Protein AF-A0A229S7N4-F1 (afdb_monomer_lite)

Sequence (99 aa):
MRVWGGGKNGRALEADLLSKAMSVGWTPAATDGSYPEPADVRFLIERALALGWDPGALGGTFRLTEEYGVELPGFLLTDRVRDPSARDPSAWVIQANDR

Foldseek 3Di:
DDWPLPDQQWAIEDFAKFFLDPDPDDDGRDPDVDDDDPVRVVLSVVLLVVVPHDGRHHDYYDYDACVSVDDDLGIHTHPCVPPVPGDDCSVVSVVSVVD

Radius of gyration: 14.16 Å; chains: 1; bounding box: 34×22×36 Å

Structure (mmCIF, N/CA/C/O backbone):
data_AF-A0A229S7N4-F1
#
_entry.id   AF-A0A229S7N4-F1
#
loop_
_atom_site.group_PDB
_atom_site.id
_atom_site.type_symbol
_atom_site.label_atom_id
_atom_site.label_alt_id
_atom_site.label_comp_id
_atom_site.label_asym_id
_atom_site.label_entity_id
_atom_site.label_seq_id
_atom_site.pdbx_PDB_ins_code
_atom_site.Cartn_x
_atom_site.Cartn_y
_atom_site.Cartn_z
_atom_site.occupancy
_atom_site.B_iso_or_equiv
_atom_site.auth_seq_id
_atom_site.auth_comp_id
_atom_site.auth_asym_id
_atom_site.auth_atom_id
_atom_site.pdbx_PDB_model_num
ATOM 1 N N . MET A 1 1 ? 4.881 8.457 -3.084 1.00 64.12 1 MET A N 1
ATOM 2 C CA . MET A 1 1 ? 3.766 8.422 -2.120 1.00 64.12 1 MET A CA 1
ATOM 3 C C . MET A 1 1 ? 2.409 8.183 -2.768 1.00 64.12 1 MET A C 1
ATOM 5 O O . MET A 1 1 ? 1.981 8.962 -3.618 1.00 64.12 1 MET A O 1
ATOM 9 N N . ARG A 1 2 ? 1.726 7.108 -2.368 1.00 71.56 2 ARG A N 1
ATOM 10 C CA . ARG A 1 2 ? 0.318 6.808 -2.676 1.00 71.56 2 ARG A CA 1
ATOM 11 C C . ARG A 1 2 ? -0.431 6.571 -1.365 1.00 71.56 2 ARG A C 1
ATOM 13 O O . ARG A 1 2 ? 0.125 5.967 -0.453 1.00 71.56 2 ARG A O 1
ATOM 20 N N . VAL A 1 3 ? -1.668 7.061 -1.275 1.00 72.00 3 VAL A N 1
ATOM 21 C CA . VAL A 1 3 ? -2.496 6.970 -0.063 1.00 72.00 3 VAL A CA 1
ATOM 22 C C . VAL A 1 3 ? -3.892 6.453 -0.418 1.00 72.00 3 VAL A C 1
ATOM 24 O O . VAL A 1 3 ? -4.536 6.998 -1.314 1.00 72.00 3 VAL A O 1
ATOM 27 N N . TRP A 1 4 ? -4.374 5.433 0.295 1.00 79.19 4 TRP A N 1
ATOM 28 C CA . TRP A 1 4 ? -5.711 4.842 0.146 1.00 79.19 4 TRP A CA 1
ATOM 29 C C . TRP A 1 4 ? -6.492 4.886 1.462 1.00 79.19 4 TRP A C 1
ATOM 31 O O . TRP A 1 4 ? -5.908 4.886 2.537 1.00 79.19 4 TRP A O 1
ATOM 41 N N . GLY A 1 5 ? -7.827 4.925 1.399 1.00 69.75 5 GLY A N 1
ATOM 42 C CA . GLY A 1 5 ? -8.677 4.833 2.599 1.00 69.75 5 GLY A CA 1
ATOM 43 C C . GLY A 1 5 ? -8.670 6.062 3.525 1.00 69.75 5 GLY A C 1
ATOM 44 O O . GLY A 1 5 ? -9.171 5.981 4.641 1.00 69.75 5 GLY A O 1
ATOM 45 N N . GLY A 1 6 ? -8.134 7.206 3.081 1.00 62.47 6 GLY A N 1
ATOM 46 C CA . GLY A 1 6 ? -8.027 8.449 3.860 1.00 62.47 6 GLY A CA 1
ATOM 47 C C . GLY A 1 6 ? -9.338 9.229 4.009 1.00 62.47 6 GLY A C 1
ATOM 48 O O . GLY A 1 6 ? -9.442 10.365 3.553 1.00 62.47 6 GLY A O 1
ATOM 49 N N . GLY A 1 7 ? -10.351 8.615 4.621 1.00 63.50 7 GLY A N 1
ATOM 50 C CA . GLY A 1 7 ? -11.593 9.279 5.022 1.00 63.50 7 GLY A CA 1
ATOM 51 C C . GLY A 1 7 ? -11.563 9.751 6.479 1.00 63.50 7 GLY A C 1
ATOM 52 O O . GLY A 1 7 ? -10.748 9.305 7.277 1.00 63.50 7 GLY A O 1
ATOM 53 N N . LYS A 1 8 ? -12.518 10.608 6.866 1.00 64.25 8 LYS A N 1
ATOM 54 C CA . LYS A 1 8 ? -12.657 11.147 8.240 1.00 64.25 8 LYS A CA 1
ATOM 55 C C . LYS A 1 8 ? -12.834 10.064 9.324 1.00 64.25 8 LYS A C 1
ATOM 57 O O . LYS A 1 8 ? -12.606 10.342 10.494 1.00 64.25 8 LYS A O 1
ATOM 62 N N . ASN A 1 9 ? -13.231 8.854 8.918 1.00 67.44 9 ASN A N 1
ATOM 63 C CA . ASN A 1 9 ? -13.540 7.719 9.788 1.00 67.44 9 ASN A CA 1
ATOM 64 C C . ASN A 1 9 ? -12.720 6.455 9.458 1.00 67.44 9 ASN A C 1
ATOM 66 O O . ASN A 1 9 ? -13.159 5.361 9.788 1.00 67.44 9 ASN A O 1
ATOM 70 N N . GLY A 1 10 ? -11.584 6.576 8.768 1.00 73.12 10 GLY A N 1
ATOM 71 C CA . GLY A 1 10 ? -10.773 5.416 8.391 1.00 73.12 10 GLY A CA 1
ATOM 72 C C . GLY A 1 10 ? -9.285 5.672 8.561 1.00 73.12 10 GLY A C 1
ATOM 73 O O . GLY A 1 10 ? -8.833 6.821 8.544 1.00 73.12 10 GLY A O 1
ATOM 74 N N . ARG A 1 11 ? -8.523 4.594 8.732 1.00 81.88 11 ARG A N 1
ATOM 75 C CA . ARG A 1 11 ? -7.065 4.649 8.815 1.00 81.88 11 ARG A CA 1
ATOM 76 C C . ARG A 1 11 ? -6.491 4.590 7.410 1.00 81.88 11 ARG A C 1
ATOM 78 O O . ARG A 1 11 ? -6.613 3.570 6.732 1.00 81.88 11 ARG A O 1
ATOM 85 N N . ALA A 1 12 ? -5.840 5.666 6.983 1.00 84.00 12 ALA A N 1
ATOM 86 C CA . ALA A 1 12 ? -5.259 5.740 5.649 1.00 84.00 12 ALA A CA 1
ATOM 87 C C . ALA A 1 12 ? -4.111 4.729 5.500 1.00 84.00 12 ALA A C 1
ATOM 89 O O . ALA A 1 12 ? -3.278 4.630 6.394 1.00 84.00 12 ALA A O 1
ATOM 90 N N . LEU A 1 13 ? -4.037 4.007 4.386 1.00 84.56 13 LEU A N 1
ATOM 91 C CA . LEU A 1 13 ? -2.868 3.222 3.999 1.00 84.56 13 LEU A CA 1
ATOM 92 C C . LEU A 1 13 ? -1.961 4.088 3.133 1.00 84.56 13 LEU A C 1
ATOM 94 O O . LEU A 1 13 ? -2.384 4.548 2.078 1.00 84.56 13 LEU A O 1
ATOM 98 N N . GLU A 1 14 ? -0.725 4.285 3.559 1.00 85.25 14 GLU A N 1
ATOM 99 C CA . GLU A 1 14 ? 0.304 5.030 2.841 1.00 85.25 14 GLU A CA 1
ATOM 100 C C . GLU A 1 14 ? 1.404 4.070 2.397 1.00 85.25 14 GLU A C 1
ATOM 102 O O . GLU A 1 14 ? 1.918 3.293 3.200 1.00 85.25 14 GLU A O 1
ATOM 107 N N . ALA A 1 15 ? 1.740 4.121 1.112 1.00 83.19 15 ALA A N 1
ATOM 108 C CA . ALA A 1 15 ? 2.813 3.344 0.513 1.00 83.19 15 ALA A CA 1
ATOM 109 C C . ALA A 1 15 ? 3.621 4.242 -0.422 1.00 83.19 15 ALA A C 1
ATOM 111 O O . ALA A 1 15 ? 3.082 4.895 -1.326 1.00 83.19 15 ALA A O 1
ATOM 112 N N . ASP A 1 16 ? 4.930 4.266 -0.231 1.00 82.00 16 ASP A N 1
ATOM 113 C CA . ASP A 1 16 ? 5.831 4.964 -1.128 1.00 82.00 16 ASP A CA 1
ATOM 114 C C . ASP A 1 16 ? 6.326 4.002 -2.202 1.00 82.00 16 ASP A C 1
ATOM 116 O O . ASP A 1 16 ? 7.134 3.116 -1.961 1.00 82.00 16 ASP A O 1
ATOM 120 N N . LEU A 1 17 ? 5.769 4.154 -3.403 1.00 75.25 17 LEU A N 1
ATOM 121 C CA . LEU A 1 17 ? 6.118 3.348 -4.565 1.00 75.25 17 LEU A CA 1
ATOM 122 C C . LEU A 1 17 ? 7.124 4.086 -5.442 1.00 75.25 17 LEU A C 1
ATOM 124 O O . LEU A 1 17 ? 6.890 5.235 -5.830 1.00 75.25 17 LEU A O 1
ATOM 128 N N . LEU A 1 18 ? 8.193 3.384 -5.793 1.00 75.00 18 LEU A N 1
ATOM 129 C CA . LEU A 1 18 ? 9.179 3.756 -6.790 1.00 75.00 18 LEU A CA 1
ATOM 130 C C . LEU A 1 18 ? 8.969 2.914 -8.043 1.00 75.00 18 LEU A C 1
ATOM 132 O O . LEU A 1 18 ? 8.929 1.687 -7.967 1.00 75.00 18 LEU A O 1
ATOM 136 N N . SER A 1 19 ? 8.834 3.564 -9.196 1.00 71.31 19 SER A N 1
ATOM 137 C CA . SER A 1 19 ? 8.748 2.846 -10.467 1.00 71.31 19 SER A CA 1
ATOM 138 C C . SER A 1 19 ? 10.074 2.151 -10.768 1.00 71.31 19 SER A C 1
ATOM 140 O O . SER A 1 19 ? 11.139 2.757 -10.636 1.00 71.31 19 SER A O 1
ATOM 142 N N . LYS A 1 20 ? 10.005 0.887 -11.194 1.00 70.62 20 LYS A N 1
ATOM 143 C CA . LYS A 1 20 ? 11.165 0.164 -11.734 1.00 70.62 20 LYS A CA 1
ATOM 144 C C . LYS A 1 20 ? 11.430 0.501 -13.199 1.00 70.62 20 LYS A C 1
ATOM 146 O O . LYS A 1 20 ? 12.457 0.087 -13.729 1.00 70.62 20 LYS A O 1
ATOM 151 N N . ALA A 1 21 ? 10.521 1.224 -13.858 1.00 61.16 21 ALA A N 1
ATOM 152 C CA . ALA A 1 21 ? 10.699 1.614 -15.246 1.00 61.16 21 ALA A CA 1
ATOM 153 C C . ALA A 1 21 ? 11.955 2.486 -15.378 1.00 61.16 21 ALA A C 1
ATOM 155 O O . ALA A 1 21 ? 12.016 3.606 -14.867 1.00 61.16 21 ALA A O 1
ATOM 156 N N . MET A 1 22 ? 12.967 1.975 -16.078 1.00 55.16 22 MET A N 1
ATOM 157 C CA . MET A 1 22 ? 14.046 2.815 -16.574 1.00 55.16 22 MET A CA 1
ATOM 158 C C . MET A 1 22 ? 13.483 3.622 -17.736 1.00 55.16 22 MET A C 1
ATOM 160 O O . MET A 1 22 ? 13.319 3.100 -18.839 1.00 55.16 22 MET A O 1
ATOM 164 N N . SER A 1 23 ? 13.144 4.888 -17.484 1.00 47.22 23 SER A N 1
ATOM 165 C CA . SER A 1 23 ? 12.794 5.792 -18.574 1.00 47.22 23 SER A CA 1
ATOM 166 C C . SER A 1 23 ? 13.972 5.821 -19.550 1.00 47.22 23 SER A C 1
ATOM 168 O O . SER A 1 23 ? 15.134 5.887 -19.137 1.00 47.22 23 SER A O 1
ATOM 170 N N . VAL A 1 24 ? 13.672 5.677 -20.839 1.00 44.91 24 VAL A N 1
ATOM 171 C CA . VAL A 1 24 ? 14.642 5.634 -21.938 1.00 44.91 24 VAL A CA 1
ATOM 172 C C . VAL A 1 24 ? 15.474 6.918 -21.956 1.00 44.91 24 VAL A C 1
ATOM 174 O O . VAL A 1 24 ? 15.132 7.901 -22.603 1.00 44.91 24 VAL A O 1
ATOM 177 N N . GLY A 1 25 ? 16.576 6.908 -21.211 1.00 46.06 25 GLY A N 1
ATOM 178 C CA . GLY A 1 25 ? 17.507 8.020 -21.121 1.00 46.06 25 GLY A CA 1
ATOM 179 C C . GLY A 1 25 ? 17.944 8.344 -19.691 1.00 46.06 25 GLY A C 1
ATOM 180 O O . GLY A 1 25 ? 17.387 9.218 -19.041 1.00 46.06 25 GLY A O 1
ATOM 181 N N . TRP A 1 26 ? 19.027 7.695 -19.264 1.00 45.03 26 TRP A N 1
ATOM 182 C CA . TRP A 1 26 ? 20.052 8.229 -18.352 1.00 45.03 26 TRP A CA 1
ATOM 183 C C . TRP A 1 26 ? 19.750 8.457 -16.862 1.00 45.03 26 TRP A C 1
ATOM 185 O O . TRP A 1 26 ? 20.701 8.769 -16.145 1.00 45.03 26 TRP A O 1
ATOM 195 N N . THR A 1 27 ? 18.542 8.210 -16.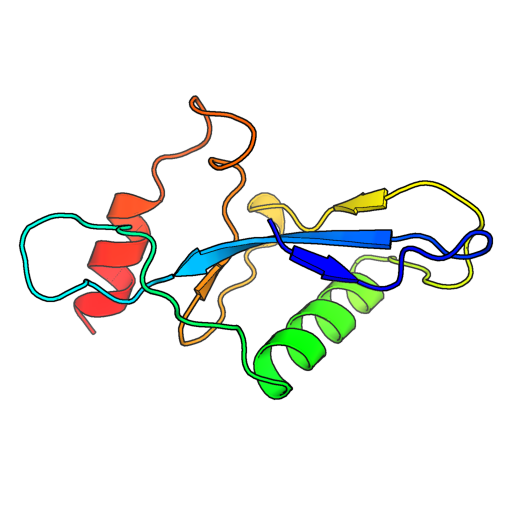343 1.00 46.66 27 THR A N 1
ATOM 196 C CA . THR A 1 27 ? 18.316 8.306 -14.884 1.00 46.66 27 THR A CA 1
ATOM 197 C C . THR A 1 27 ? 17.581 7.080 -14.329 1.00 46.66 27 THR A C 1
ATOM 199 O O . THR A 1 27 ? 16.383 6.930 -14.587 1.00 46.66 27 THR A O 1
ATOM 202 N N . PRO A 1 28 ? 18.242 6.200 -13.545 1.00 46.69 28 PRO A N 1
ATOM 203 C CA . PRO A 1 28 ? 17.517 5.220 -12.742 1.00 46.69 28 PRO A CA 1
ATOM 204 C C . PRO A 1 28 ? 16.573 5.982 -11.802 1.00 46.69 28 PRO A C 1
ATOM 206 O O . PRO A 1 28 ? 16.962 7.012 -11.254 1.00 46.69 28 PRO A O 1
ATOM 209 N N . ALA A 1 29 ? 15.333 5.508 -11.643 1.00 49.50 29 ALA A N 1
ATOM 210 C CA . ALA A 1 29 ? 14.313 6.149 -10.804 1.00 49.50 29 ALA A CA 1
ATOM 211 C C . ALA A 1 29 ? 13.790 7.525 -11.287 1.00 49.50 29 ALA A C 1
ATOM 213 O O . ALA A 1 29 ? 13.300 8.317 -10.479 1.00 49.50 29 ALA A O 1
ATOM 214 N N . ALA A 1 30 ? 13.833 7.823 -12.593 1.00 47.25 30 ALA A N 1
ATOM 215 C CA . ALA A 1 30 ? 13.037 8.930 -13.129 1.00 47.25 30 ALA A CA 1
ATOM 216 C C . ALA A 1 30 ? 11.543 8.683 -12.848 1.00 47.25 30 ALA A C 1
ATOM 218 O O . ALA A 1 30 ? 11.078 7.549 -12.971 1.00 47.25 30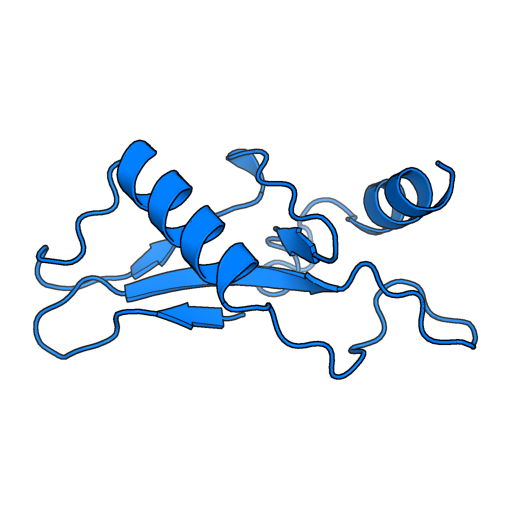 ALA A O 1
ATOM 219 N N . THR A 1 31 ? 10.797 9.730 -12.472 1.00 49.12 31 THR A N 1
ATOM 220 C CA . THR A 1 31 ? 9.338 9.704 -12.271 1.00 49.12 31 THR A CA 1
ATOM 221 C C . THR A 1 31 ? 8.638 9.437 -13.601 1.00 49.12 31 THR A C 1
ATOM 223 O O . THR A 1 31 ? 8.065 10.328 -14.222 1.00 49.12 31 THR A O 1
ATOM 226 N N . ASP A 1 32 ? 8.732 8.208 -14.082 1.00 55.56 32 ASP A N 1
ATOM 227 C CA . ASP A 1 32 ? 7.960 7.733 -15.205 1.00 55.56 32 ASP A CA 1
ATOM 228 C C . ASP A 1 32 ? 6.499 7.757 -14.750 1.00 55.56 32 ASP A C 1
ATOM 230 O O . ASP A 1 32 ? 6.191 7.287 -13.651 1.00 55.56 32 ASP A O 1
ATOM 234 N N . GLY A 1 33 ? 5.602 8.367 -15.527 1.00 54.03 33 GLY A N 1
ATOM 235 C CA . GLY A 1 33 ? 4.183 8.566 -15.193 1.00 54.03 33 GLY A CA 1
ATOM 236 C C . GLY A 1 33 ? 3.372 7.271 -15.044 1.00 54.03 33 GLY A C 1
ATOM 237 O O . GLY A 1 33 ? 2.161 7.286 -15.222 1.00 54.03 33 GLY A O 1
ATOM 238 N N . SER A 1 34 ? 4.037 6.160 -14.749 1.00 64.81 34 SER A N 1
ATOM 239 C CA . SER A 1 34 ? 3.516 4.851 -14.416 1.00 64.81 34 SER A CA 1
ATOM 240 C C . SER A 1 34 ? 2.678 4.911 -13.134 1.00 64.81 34 SER A C 1
ATOM 242 O O . SER A 1 34 ? 3.129 5.326 -12.059 1.00 64.81 34 SER A O 1
ATOM 244 N N . TYR A 1 35 ? 1.425 4.482 -13.251 1.00 65.94 35 TYR A N 1
ATOM 245 C CA . TYR A 1 35 ? 0.501 4.333 -12.132 1.00 65.94 35 TYR A CA 1
ATOM 246 C C . TYR A 1 35 ? 0.368 2.847 -11.786 1.00 65.94 35 TYR A C 1
ATOM 248 O O . TYR A 1 35 ? 0.375 2.027 -12.702 1.00 65.94 35 TYR A O 1
ATOM 256 N N . PRO A 1 36 ? 0.249 2.492 -10.492 1.00 72.62 36 PRO A N 1
ATOM 257 C CA . PRO A 1 36 ? -0.008 1.113 -10.100 1.00 72.62 36 PRO A CA 1
ATOM 258 C C . PRO A 1 36 ? -1.329 0.641 -10.703 1.00 72.62 36 PRO A C 1
ATOM 260 O O . PRO A 1 36 ? -2.328 1.371 -10.680 1.00 72.62 36 PRO A O 1
ATOM 263 N N . GLU A 1 37 ? -1.337 -0.579 -11.225 1.00 80.44 37 GLU A N 1
ATOM 264 C CA . GLU A 1 37 ? -2.553 -1.191 -11.737 1.00 80.44 37 GLU A CA 1
ATOM 265 C C . GLU A 1 37 ? -3.472 -1.600 -10.575 1.00 80.44 37 GLU A C 1
ATOM 267 O O . GLU A 1 37 ? -3.025 -1.759 -9.433 1.00 80.44 37 GLU A O 1
ATOM 272 N N . PRO A 1 38 ? -4.775 -1.827 -10.824 1.00 79.44 38 PRO A N 1
ATOM 273 C CA . PRO A 1 38 ? -5.688 -2.308 -9.788 1.00 79.44 38 PRO A CA 1
ATOM 274 C C . PRO A 1 38 ? -5.200 -3.582 -9.075 1.00 79.44 38 PRO A C 1
ATOM 276 O O . PRO A 1 38 ? -5.476 -3.763 -7.889 1.00 79.44 38 PRO A O 1
ATOM 279 N N . ALA A 1 39 ? -4.451 -4.445 -9.774 1.00 79.62 39 ALA A N 1
ATOM 280 C CA . ALA A 1 39 ? -3.834 -5.641 -9.203 1.00 79.62 39 ALA A CA 1
ATOM 281 C C . ALA A 1 39 ? -2.735 -5.307 -8.179 1.00 79.62 39 ALA A C 1
ATOM 283 O O . ALA A 1 39 ? -2.715 -5.897 -7.098 1.00 79.62 39 ALA A O 1
ATOM 284 N N . ASP A 1 40 ? -1.882 -4.321 -8.469 1.00 79.94 40 ASP A N 1
ATOM 285 C CA . ASP A 1 40 ? -0.840 -3.858 -7.547 1.00 79.94 40 ASP A CA 1
ATOM 286 C C . ASP A 1 40 ? -1.459 -3.242 -6.287 1.00 79.94 40 ASP A C 1
ATOM 288 O O . ASP A 1 40 ? -1.040 -3.527 -5.165 1.00 79.94 40 ASP A O 1
ATOM 292 N N . VAL A 1 41 ? -2.510 -2.432 -6.461 1.00 82.00 41 VAL A N 1
ATOM 293 C CA . VAL A 1 41 ? -3.246 -1.826 -5.341 1.00 82.00 41 VAL A CA 1
ATOM 294 C C . VAL A 1 41 ? -3.877 -2.907 -4.465 1.00 82.00 41 VAL A C 1
ATOM 296 O O . VAL A 1 41 ? -3.789 -2.836 -3.238 1.00 82.00 41 VAL A O 1
ATOM 299 N N . ARG A 1 42 ? -4.482 -3.932 -5.076 1.00 85.25 42 ARG A N 1
ATOM 300 C CA . ARG A 1 42 ? -5.054 -5.063 -4.341 1.00 85.25 42 ARG A CA 1
ATOM 301 C C . ARG A 1 42 ? -3.987 -5.806 -3.543 1.00 85.25 42 ARG A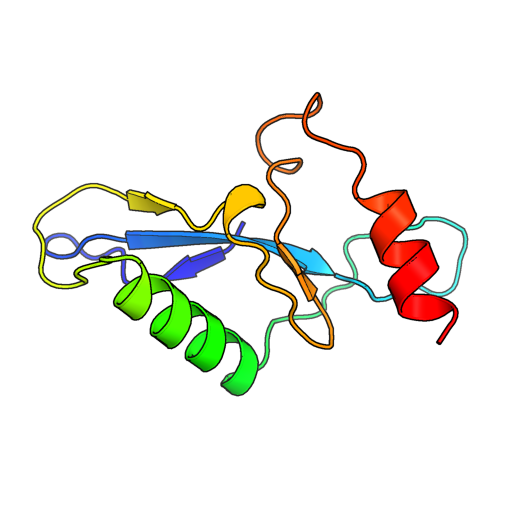 C 1
ATOM 303 O O . ARG A 1 42 ? -4.210 -6.075 -2.366 1.00 85.25 42 ARG A O 1
ATOM 310 N N . PHE A 1 43 ? -2.836 -6.082 -4.151 1.00 85.75 43 PHE A N 1
ATOM 311 C CA . PHE A 1 43 ? -1.729 -6.744 -3.470 1.00 85.75 43 PHE A CA 1
ATOM 312 C C . PHE A 1 43 ? -1.259 -5.936 -2.254 1.00 85.75 43 PHE A C 1
ATOM 314 O O . PHE A 1 43 ? -1.124 -6.485 -1.163 1.00 85.75 43 PHE A O 1
ATOM 321 N N . LEU A 1 44 ? -1.081 -4.619 -2.399 1.00 83.50 44 LEU A N 1
ATOM 322 C CA . LEU A 1 44 ? -0.690 -3.741 -1.289 1.00 83.50 44 LEU A CA 1
ATOM 323 C C . LEU A 1 44 ? -1.717 -3.743 -0.153 1.00 83.50 44 LEU A C 1
ATOM 325 O O . LEU A 1 44 ? -1.331 -3.790 1.013 1.00 83.50 44 LEU A O 1
ATOM 329 N N . ILE A 1 45 ? -3.011 -3.740 -0.482 1.00 85.06 45 ILE A N 1
ATOM 330 C CA . ILE A 1 45 ? -4.099 -3.840 0.497 1.00 85.06 45 ILE A CA 1
ATOM 331 C C . ILE A 1 45 ? -4.054 -5.186 1.228 1.00 85.06 45 ILE A C 1
ATOM 333 O O . ILE A 1 45 ? -4.106 -5.208 2.453 1.00 85.06 45 ILE A O 1
ATOM 337 N N . GLU A 1 46 ? -3.917 -6.301 0.510 1.00 88.38 46 GLU A N 1
ATOM 338 C CA . GLU A 1 46 ? -3.850 -7.645 1.103 1.00 88.38 46 GLU A CA 1
ATOM 339 C C . GLU A 1 46 ? -2.629 -7.793 2.023 1.00 88.38 46 GLU A C 1
ATOM 341 O O . GLU A 1 46 ? -2.741 -8.325 3.130 1.00 88.38 46 GLU A O 1
ATOM 346 N N . ARG A 1 47 ? -1.474 -7.253 1.618 1.00 84.88 47 ARG A N 1
ATOM 347 C CA . ARG A 1 47 ? -0.268 -7.215 2.456 1.00 84.88 47 ARG A CA 1
ATOM 348 C C . ARG A 1 47 ? -0.452 -6.333 3.682 1.00 84.88 47 ARG A C 1
ATOM 350 O O . ARG A 1 47 ? -0.106 -6.762 4.776 1.00 84.88 47 ARG A O 1
ATOM 357 N N . ALA A 1 48 ? -1.014 -5.138 3.527 1.00 84.88 48 ALA A N 1
ATOM 358 C CA . ALA A 1 48 ? -1.282 -4.245 4.647 1.00 84.88 48 ALA A CA 1
ATOM 359 C C . ALA A 1 48 ? -2.238 -4.892 5.662 1.00 84.88 48 ALA A C 1
ATOM 361 O O . ALA A 1 48 ? -1.955 -4.875 6.858 1.00 84.88 48 ALA A O 1
ATOM 362 N N . LEU A 1 49 ? -3.319 -5.525 5.194 1.00 87.00 49 LEU A N 1
ATOM 363 C CA . LEU A 1 49 ? -4.255 -6.274 6.039 1.00 87.00 49 LEU A CA 1
ATOM 364 C C . LEU A 1 49 ? -3.541 -7.398 6.808 1.00 87.00 49 LEU A C 1
ATOM 366 O O . LEU A 1 49 ? -3.726 -7.527 8.016 1.00 87.00 49 LEU A O 1
ATOM 370 N N . ALA A 1 50 ? -2.674 -8.170 6.144 1.00 86.75 50 ALA A N 1
ATOM 371 C CA . ALA A 1 50 ? -1.884 -9.225 6.789 1.00 86.75 50 ALA A CA 1
ATOM 372 C C . ALA A 1 50 ? -0.906 -8.691 7.855 1.00 86.75 50 ALA A C 1
ATOM 374 O O . ALA A 1 50 ? -0.569 -9.405 8.797 1.00 86.75 50 ALA A O 1
ATOM 375 N N . LEU A 1 51 ? -0.473 -7.437 7.724 1.00 86.12 51 LEU A N 1
ATOM 376 C CA . LEU A 1 51 ? 0.405 -6.742 8.670 1.00 86.12 51 LEU A CA 1
ATOM 377 C C . LEU A 1 51 ? -0.364 -6.013 9.786 1.00 86.12 51 LEU A C 1
ATOM 379 O O . LEU A 1 51 ? 0.240 -5.315 10.600 1.00 86.12 51 LEU A O 1
ATOM 383 N N . GLY A 1 52 ? -1.690 -6.171 9.846 1.00 86.69 52 GLY A N 1
ATOM 384 C CA . GLY A 1 52 ? -2.529 -5.577 10.887 1.00 86.69 52 GLY A CA 1
ATOM 385 C C . GLY A 1 52 ? -3.014 -4.164 10.571 1.00 86.69 52 GLY A C 1
ATOM 386 O O . GLY A 1 52 ? -3.435 -3.441 11.479 1.00 86.69 52 GLY A O 1
ATOM 387 N N . TRP A 1 53 ? -2.974 -3.743 9.304 1.00 86.44 53 TRP A N 1
ATOM 388 C CA . TRP A 1 53 ? -3.747 -2.580 8.891 1.00 86.44 53 TRP A CA 1
ATOM 389 C C . TRP A 1 53 ? -5.233 -2.883 9.054 1.00 86.44 53 TRP A C 1
ATOM 391 O O . TRP A 1 53 ? -5.755 -3.814 8.449 1.00 86.44 53 TRP A O 1
ATOM 401 N N . ASP A 1 54 ? -5.912 -2.064 9.848 1.00 84.88 54 ASP A N 1
ATOM 402 C CA . ASP A 1 54 ? -7.362 -2.079 9.957 1.00 84.88 54 ASP A CA 1
ATOM 403 C C . ASP A 1 54 ? -7.918 -0.801 9.304 1.00 84.88 54 ASP A C 1
ATOM 405 O O . ASP A 1 54 ? -7.625 0.298 9.787 1.00 84.88 54 ASP A O 1
ATOM 409 N N . PRO A 1 55 ? -8.679 -0.906 8.198 1.00 80.62 55 PRO A N 1
ATOM 410 C CA . PRO A 1 55 ? -9.222 0.256 7.498 1.00 80.62 55 PRO A CA 1
ATOM 411 C C . PRO A 1 55 ? -10.362 0.945 8.266 1.00 80.62 55 PRO A C 1
ATOM 413 O O . PRO A 1 55 ? -10.640 2.117 8.007 1.00 80.62 55 PRO A O 1
ATOM 416 N N . GLY A 1 56 ? -11.024 0.237 9.189 1.00 80.44 56 GLY A N 1
ATOM 417 C CA . GLY A 1 56 ? -12.099 0.757 10.037 1.00 80.44 56 GLY A CA 1
ATOM 418 C C . GLY A 1 56 ? -11.601 1.444 11.311 1.00 80.44 56 GLY A C 1
ATOM 419 O O . GLY A 1 56 ? -12.373 2.139 11.974 1.00 80.44 56 GLY A O 1
ATOM 420 N N . ALA A 1 57 ? -10.322 1.285 11.652 1.00 80.94 57 ALA A N 1
ATOM 421 C CA . ALA A 1 57 ? -9.702 1.950 12.779 1.00 80.94 57 ALA A CA 1
ATOM 422 C C . ALA A 1 57 ? -9.772 3.465 12.577 1.00 80.94 57 ALA A C 1
ATOM 424 O O . ALA A 1 57 ? -9.412 4.008 11.531 1.00 80.94 57 ALA A O 1
ATOM 425 N N . LEU A 1 58 ? -10.257 4.160 13.602 1.00 78.12 58 LEU A N 1
ATOM 426 C CA . LEU A 1 58 ? -10.424 5.600 13.543 1.00 78.12 58 LEU A CA 1
ATOM 427 C C . LEU A 1 58 ? -9.075 6.296 13.703 1.00 78.12 58 LEU A C 1
ATOM 429 O O . LEU A 1 58 ? -8.451 6.248 14.762 1.00 78.12 58 LEU A O 1
ATOM 433 N N . GLY A 1 59 ? -8.692 7.018 12.655 1.00 71.19 59 GLY A N 1
ATOM 434 C CA . GLY A 1 59 ? -7.580 7.951 12.681 1.00 71.19 59 GLY A CA 1
ATOM 435 C C . GLY A 1 59 ? -6.213 7.328 12.407 1.00 71.19 59 GLY A C 1
ATOM 436 O O . GLY A 1 59 ? -5.945 6.146 12.619 1.00 71.19 59 GLY A O 1
ATOM 437 N N . GLY A 1 60 ? -5.323 8.196 11.934 1.00 79.31 60 GLY A N 1
ATOM 438 C CA . GLY A 1 60 ? -3.937 7.871 11.643 1.00 79.31 60 GLY A CA 1
ATOM 439 C C . GLY A 1 60 ? -3.714 7.273 10.258 1.00 79.31 60 GLY A C 1
ATOM 440 O O . GLY A 1 60 ? -4.632 7.027 9.474 1.00 79.31 60 GLY A O 1
ATOM 441 N N . THR A 1 61 ? -2.439 7.034 9.988 1.00 82.38 61 THR A N 1
ATOM 442 C CA . THR A 1 61 ? -1.961 6.442 8.745 1.00 82.38 61 THR A CA 1
ATOM 443 C C . THR A 1 61 ? -1.229 5.153 9.092 1.00 82.38 61 THR A C 1
ATOM 445 O O . THR A 1 61 ? -0.366 5.135 9.973 1.00 82.38 61 THR A O 1
ATOM 448 N N . PHE A 1 62 ? -1.608 4.051 8.461 1.00 83.75 62 PHE A N 1
ATOM 449 C CA . PHE A 1 62 ? -0.821 2.831 8.420 1.00 83.75 62 PHE A CA 1
ATOM 450 C C . PHE A 1 62 ? 0.167 2.941 7.269 1.00 83.75 62 PHE A C 1
ATOM 452 O O . PHE A 1 62 ? -0.226 3.228 6.141 1.00 83.75 62 PHE A O 1
ATOM 459 N N . ARG A 1 63 ? 1.448 2.747 7.564 1.00 83.88 63 ARG A N 1
ATOM 460 C CA . ARG A 1 63 ? 2.516 2.898 6.583 1.00 83.88 63 ARG A CA 1
ATOM 461 C C . ARG A 1 63 ? 3.039 1.540 6.187 1.00 83.88 63 ARG A C 1
ATOM 463 O O . ARG A 1 63 ? 3.403 0.744 7.048 1.00 83.88 63 ARG A O 1
ATOM 470 N N . LEU A 1 64 ? 3.082 1.317 4.886 1.00 82.94 64 LEU A N 1
ATOM 471 C CA . LEU A 1 64 ? 3.817 0.222 4.295 1.00 82.94 64 LEU A CA 1
ATOM 472 C C . LEU A 1 64 ? 5.217 0.752 3.962 1.00 82.94 64 LEU A C 1
ATOM 474 O O . LEU A 1 64 ? 5.373 1.548 3.037 1.00 82.94 64 LEU A O 1
ATOM 478 N N . THR A 1 65 ? 6.205 0.327 4.741 1.00 79.56 65 THR A N 1
ATOM 479 C CA . THR A 1 65 ? 7.628 0.685 4.632 1.00 79.56 65 THR A CA 1
ATOM 480 C C . THR A 1 65 ? 8.449 -0.459 4.026 1.00 79.56 65 THR A C 1
ATOM 482 O O . THR A 1 65 ? 8.006 -1.612 3.976 1.00 79.56 65 THR A O 1
ATOM 485 N N . GLU A 1 66 ? 9.662 -0.152 3.566 1.00 74.56 66 GLU A N 1
ATOM 486 C CA . GLU A 1 66 ? 10.613 -1.085 2.932 1.00 74.56 66 GLU A CA 1
ATOM 487 C C . GLU A 1 66 ? 10.869 -2.358 3.752 1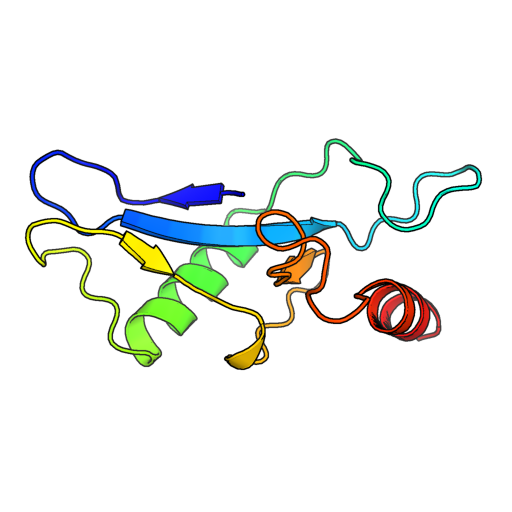.00 74.56 66 GLU A C 1
ATOM 489 O O . GLU A 1 66 ? 11.127 -3.424 3.191 1.00 74.56 66 GLU A O 1
ATOM 494 N N . GLU A 1 67 ? 10.775 -2.265 5.082 1.00 72.44 67 GLU A N 1
ATOM 495 C CA . GLU A 1 67 ? 11.028 -3.364 6.022 1.00 72.44 67 GLU A CA 1
ATOM 496 C C . GLU A 1 67 ? 10.115 -4.580 5.800 1.00 72.44 67 GLU A C 1
ATOM 498 O O . GLU A 1 67 ? 10.486 -5.707 6.129 1.00 72.44 67 GLU A O 1
ATOM 503 N N . TYR A 1 68 ? 8.942 -4.371 5.196 1.00 73.69 68 TYR A N 1
ATOM 504 C CA . TYR A 1 68 ? 7.975 -5.433 4.928 1.00 73.69 68 TYR A CA 1
ATOM 505 C C . TYR A 1 68 ? 8.277 -6.242 3.658 1.00 73.69 68 TYR A C 1
ATOM 507 O O . TYR A 1 68 ? 7.551 -7.200 3.370 1.00 73.69 68 TYR A O 1
ATOM 515 N N . GLY A 1 69 ? 9.324 -5.878 2.902 1.00 67.50 69 GLY A N 1
ATOM 516 C CA . GLY A 1 69 ? 9.823 -6.650 1.759 1.00 67.50 69 GLY A CA 1
ATOM 517 C C . GLY A 1 69 ? 8.795 -6.835 0.641 1.00 67.50 69 GLY A C 1
ATOM 518 O O . GLY A 1 69 ? 8.722 -7.897 0.026 1.00 67.50 69 GLY A O 1
ATOM 519 N N . VAL A 1 70 ? 7.937 -5.838 0.423 1.00 72.81 70 VAL A N 1
ATOM 520 C CA . VAL A 1 70 ? 6.890 -5.898 -0.600 1.00 72.81 70 VAL A CA 1
ATOM 521 C C . VAL A 1 70 ? 7.479 -5.527 -1.959 1.00 72.81 70 VAL A C 1
ATOM 523 O O . VAL A 1 70 ? 7.775 -4.365 -2.229 1.00 72.81 70 VAL A O 1
ATOM 526 N N . GLU A 1 71 ? 7.606 -6.528 -2.827 1.00 68.50 71 GLU A N 1
ATOM 527 C CA . GLU A 1 71 ? 7.982 -6.353 -4.228 1.00 68.50 71 GLU A CA 1
ATOM 528 C C . GLU A 1 71 ? 6.750 -6.476 -5.129 1.00 68.50 71 GLU A C 1
ATOM 530 O O . GLU A 1 71 ? 6.043 -7.484 -5.103 1.00 68.50 71 GLU A O 1
ATOM 535 N N . LEU A 1 72 ? 6.504 -5.455 -5.948 1.00 74.62 72 LEU A N 1
ATOM 536 C CA . LEU A 1 72 ? 5.520 -5.497 -7.031 1.00 74.62 72 LEU A CA 1
ATOM 537 C C . LEU A 1 72 ? 6.256 -5.714 -8.356 1.00 74.62 72 LEU A C 1
ATOM 539 O O . LEU A 1 72 ? 7.428 -5.358 -8.443 1.00 74.62 72 LEU A O 1
ATOM 543 N N . PRO A 1 73 ? 5.632 -6.250 -9.414 1.00 70.44 73 PRO A N 1
ATOM 544 C CA . PRO A 1 73 ? 6.309 -6.473 -10.693 1.00 70.44 73 PRO A CA 1
ATOM 545 C C . PRO A 1 73 ? 6.929 -5.187 -11.267 1.00 70.44 73 PRO A C 1
ATOM 547 O O . PRO A 1 73 ? 8.122 -5.168 -11.569 1.00 70.44 73 PRO A O 1
ATOM 550 N N . GLY A 1 74 ? 6.157 -4.094 -11.313 1.00 70.69 74 GLY A N 1
ATOM 551 C CA . GLY A 1 74 ? 6.581 -2.801 -11.873 1.00 70.69 74 GLY A CA 1
ATOM 552 C C . GLY A 1 74 ? 7.051 -1.756 -10.856 1.00 70.69 74 GLY A C 1
ATOM 553 O O . GLY A 1 74 ? 7.572 -0.714 -11.251 1.00 70.69 74 GLY A O 1
ATOM 554 N N . PHE A 1 75 ? 6.894 -2.015 -9.555 1.00 73.44 75 PHE A N 1
ATOM 555 C CA . PHE A 1 75 ? 7.175 -1.034 -8.503 1.00 73.44 75 PHE A CA 1
ATOM 556 C C . PHE A 1 75 ? 7.961 -1.646 -7.340 1.00 73.44 75 PHE A C 1
ATOM 558 O O . PHE A 1 75 ? 7.804 -2.818 -7.001 1.00 73.44 75 PHE A O 1
ATOM 565 N N . LEU A 1 76 ? 8.812 -0.843 -6.717 1.00 76.38 76 LEU A N 1
ATOM 566 C CA . LEU A 1 76 ? 9.453 -1.151 -5.443 1.00 76.38 76 LEU A CA 1
ATOM 567 C C . LEU A 1 76 ? 8.861 -0.256 -4.366 1.00 76.38 76 LEU A C 1
ATOM 569 O O . LEU A 1 76 ? 8.599 0.920 -4.609 1.00 76.38 76 LEU A O 1
ATOM 573 N N . LEU A 1 77 ? 8.658 -0.804 -3.176 1.00 77.31 77 LEU A N 1
ATOM 574 C CA . LEU A 1 77 ? 8.363 0.012 -2.010 1.00 77.31 77 LEU A CA 1
ATOM 575 C C . LEU A 1 77 ? 9.661 0.712 -1.576 1.00 77.31 77 LEU A C 1
ATOM 577 O O . LEU A 1 77 ? 10.692 0.046 -1.493 1.00 77.31 77 LEU A O 1
ATOM 581 N N . THR A 1 78 ? 9.636 2.028 -1.347 1.00 72.44 78 THR A N 1
ATOM 582 C CA . THR A 1 78 ? 10.803 2.770 -0.856 1.00 72.44 78 THR A CA 1
ATOM 583 C C . THR A 1 78 ? 10.457 3.824 0.184 1.00 72.44 78 THR A C 1
ATOM 585 O O . THR A 1 78 ? 9.543 4.602 -0.019 1.00 72.44 78 THR A O 1
ATOM 588 N N . ASP A 1 79 ? 11.234 3.949 1.253 1.00 74.75 79 ASP A N 1
ATOM 589 C CA . ASP A 1 79 ? 11.091 5.021 2.244 1.00 74.75 79 ASP A CA 1
ATOM 590 C C . ASP A 1 79 ? 11.804 6.309 1.795 1.00 74.75 79 ASP A C 1
ATOM 592 O O . ASP A 1 79 ? 11.634 7.376 2.395 1.00 74.75 79 ASP A O 1
ATOM 596 N N . ARG A 1 80 ? 12.563 6.245 0.689 1.00 66.00 80 ARG A N 1
ATOM 597 C CA . ARG A 1 80 ? 13.436 7.330 0.223 1.00 66.00 80 ARG A CA 1
ATOM 598 C C . ARG A 1 80 ? 12.707 8.596 -0.219 1.00 66.00 80 ARG A C 1
ATOM 600 O O . ARG A 1 80 ? 13.290 9.677 -0.216 1.00 66.00 80 ARG A O 1
ATOM 607 N N . VAL A 1 81 ? 11.425 8.486 -0.576 1.00 66.25 81 VAL A N 1
ATOM 608 C CA . VAL A 1 81 ? 10.574 9.656 -0.868 1.00 66.25 81 VAL A CA 1
ATOM 609 C C . VAL A 1 81 ? 10.453 10.563 0.362 1.00 66.25 81 VAL A C 1
ATOM 611 O O . VAL A 1 81 ? 10.327 11.779 0.219 1.00 66.25 81 VAL A O 1
ATOM 614 N N . ARG A 1 82 ? 10.510 9.986 1.566 1.00 62.28 82 ARG A N 1
ATOM 615 C CA . ARG A 1 82 ? 10.345 10.700 2.835 1.00 62.28 82 ARG A CA 1
ATOM 616 C C . ARG A 1 82 ? 11.668 10.912 3.563 1.00 62.28 82 ARG A C 1
ATOM 618 O O . ARG A 1 82 ? 11.852 11.960 4.179 1.00 62.28 82 ARG A O 1
ATOM 625 N N . ASP A 1 83 ? 12.564 9.933 3.500 1.00 63.97 83 ASP A N 1
ATOM 626 C CA . ASP A 1 83 ? 13.872 9.978 4.145 1.00 63.97 83 ASP A CA 1
ATOM 627 C C . ASP A 1 83 ? 14.995 9.820 3.103 1.00 63.97 83 ASP A C 1
ATOM 629 O O . ASP A 1 83 ? 15.254 8.715 2.630 1.00 63.97 83 ASP A O 1
ATOM 633 N N . PRO A 1 84 ? 15.704 10.897 2.726 1.00 62.69 84 PRO A N 1
ATOM 634 C CA . PRO A 1 84 ? 16.751 10.817 1.708 1.00 62.69 84 PRO A CA 1
ATOM 635 C C . PRO A 1 84 ? 17.977 9.991 2.143 1.00 62.69 84 PRO A C 1
ATOM 637 O O . PRO A 1 84 ? 18.799 9.651 1.289 1.00 62.69 84 PRO A O 1
ATOM 640 N N . SER A 1 85 ? 18.103 9.673 3.438 1.00 62.88 85 SER A N 1
ATOM 641 C CA . SER A 1 85 ? 19.135 8.793 4.003 1.00 62.88 85 SER A CA 1
ATOM 642 C C . SER A 1 85 ? 18.712 7.322 4.082 1.00 62.88 85 SER A C 1
ATOM 644 O O . SER A 1 85 ? 19.543 6.472 4.412 1.00 62.88 85 SER A O 1
ATOM 646 N N . ALA A 1 86 ? 17.458 7.005 3.734 1.00 63.69 86 ALA A N 1
ATOM 647 C CA . ALA A 1 86 ? 16.997 5.635 3.560 1.00 63.69 86 ALA A CA 1
ATOM 648 C C . ALA A 1 86 ? 17.826 4.903 2.496 1.00 63.69 86 ALA A C 1
ATOM 650 O O . ALA A 1 86 ? 18.475 5.505 1.630 1.00 63.69 86 ALA A O 1
ATOM 651 N N . ARG A 1 87 ? 17.823 3.572 2.598 1.00 62.91 87 ARG A N 1
ATOM 652 C CA . ARG A 1 87 ? 18.667 2.676 1.809 1.00 62.91 87 ARG A CA 1
ATOM 653 C C . ARG A 1 87 ? 18.497 2.959 0.316 1.00 62.91 87 ARG A C 1
ATOM 655 O O . ARG A 1 87 ? 17.383 3.099 -0.165 1.00 62.91 87 ARG A O 1
ATOM 662 N N . ASP A 1 88 ? 19.608 3.043 -0.415 1.00 63.53 88 ASP A N 1
ATOM 663 C CA . ASP A 1 88 ? 19.580 3.370 -1.840 1.00 63.53 88 ASP A CA 1
ATOM 664 C C . ASP A 1 88 ? 18.861 2.257 -2.640 1.00 63.53 88 ASP A C 1
ATOM 666 O O . ASP A 1 88 ? 19.381 1.138 -2.718 1.00 63.53 88 ASP A O 1
ATOM 670 N N . PRO A 1 89 ? 17.680 2.523 -3.236 1.00 61.69 89 PRO A N 1
ATOM 671 C CA . PRO A 1 89 ? 16.914 1.516 -3.958 1.00 61.69 89 PRO A CA 1
ATOM 672 C C . PRO A 1 89 ? 17.452 1.290 -5.377 1.00 61.69 89 PRO A C 1
ATOM 674 O O . PRO A 1 89 ? 16.991 0.373 -6.056 1.00 61.69 89 PRO A O 1
ATOM 677 N N . SER A 1 90 ? 18.435 2.076 -5.846 1.00 59.75 90 SER A N 1
ATOM 678 C CA . SER A 1 90 ? 18.964 1.964 -7.214 1.00 59.75 90 SER A CA 1
ATOM 679 C C . SER A 1 90 ? 19.606 0.598 -7.445 1.00 59.75 90 SER A C 1
ATOM 681 O O . SER A 1 90 ? 19.456 0.030 -8.521 1.00 59.75 90 SER A O 1
ATOM 683 N N . ALA A 1 91 ? 20.252 0.024 -6.425 1.00 62.44 91 ALA A N 1
ATOM 684 C CA . ALA A 1 91 ? 20.811 -1.326 -6.499 1.00 62.44 91 ALA A CA 1
ATOM 685 C C . ALA A 1 91 ? 19.730 -2.398 -6.746 1.00 62.44 91 ALA A C 1
ATOM 687 O O . ALA A 1 91 ? 19.950 -3.328 -7.518 1.00 62.44 91 ALA A O 1
ATOM 688 N N . TRP A 1 92 ? 18.548 -2.250 -6.141 1.00 64.69 92 TRP A N 1
ATOM 689 C CA . TRP A 1 92 ? 17.426 -3.173 -6.329 1.00 64.69 92 TRP A CA 1
ATOM 690 C C . TR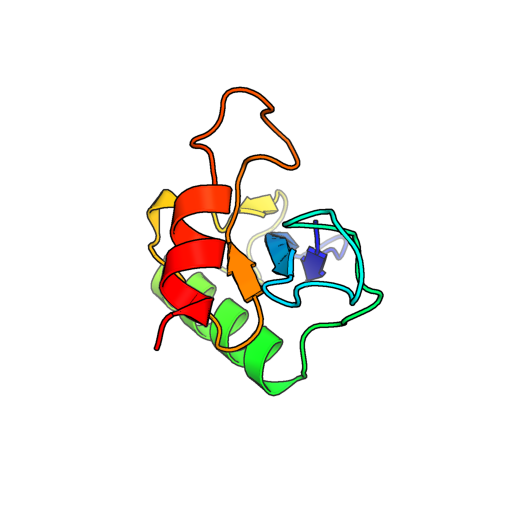P A 1 92 ? 16.712 -2.967 -7.660 1.00 64.69 92 TRP A C 1
ATOM 692 O O . TRP A 1 92 ? 16.301 -3.943 -8.278 1.00 64.69 92 TRP A O 1
ATOM 702 N N . VAL A 1 93 ? 16.606 -1.722 -8.137 1.00 58.94 93 VAL A N 1
ATOM 703 C CA . VAL A 1 93 ? 16.091 -1.429 -9.485 1.00 58.94 93 VAL A CA 1
ATOM 704 C C . VAL A 1 93 ? 16.995 -2.054 -10.550 1.00 58.94 93 VAL A C 1
ATOM 706 O O . VAL A 1 93 ? 16.493 -2.713 -11.456 1.00 58.94 93 VAL A O 1
ATOM 709 N N . ILE A 1 94 ? 18.320 -1.911 -10.414 1.00 60.56 94 ILE A N 1
ATOM 710 C CA . ILE A 1 94 ? 19.297 -2.537 -11.320 1.00 60.56 94 ILE A CA 1
ATOM 711 C C . ILE A 1 94 ? 19.150 -4.063 -11.286 1.00 60.56 94 ILE A C 1
ATOM 713 O O . ILE A 1 94 ? 19.038 -4.685 -12.336 1.00 60.56 94 ILE A O 1
ATOM 717 N N . GLN A 1 95 ? 19.072 -4.666 -10.094 1.00 59.84 95 GLN A N 1
ATOM 718 C CA . GLN A 1 95 ? 18.908 -6.115 -9.942 1.00 59.84 95 GLN A CA 1
ATOM 719 C C . GLN A 1 95 ? 17.570 -6.634 -10.495 1.00 59.84 95 GLN A C 1
ATOM 721 O O . GLN A 1 95 ? 17.524 -7.718 -11.072 1.00 59.84 95 GLN A O 1
ATOM 726 N N . ALA A 1 96 ? 16.483 -5.876 -10.346 1.00 59.00 96 ALA A N 1
ATOM 727 C CA . ALA A 1 96 ? 15.175 -6.239 -10.883 1.00 59.00 96 ALA A CA 1
ATOM 728 C C . ALA A 1 96 ? 15.112 -6.167 -12.419 1.00 59.00 96 ALA A C 1
ATOM 730 O O . ALA A 1 96 ? 14.232 -6.791 -13.003 1.00 59.00 96 ALA A O 1
ATOM 731 N N . ASN A 1 97 ? 16.020 -5.420 -13.056 1.00 54.28 97 ASN A N 1
ATOM 732 C CA . ASN A 1 97 ? 16.085 -5.246 -14.508 1.00 54.28 97 ASN A CA 1
ATOM 733 C C . ASN A 1 97 ? 17.173 -6.109 -15.186 1.00 54.28 97 ASN A C 1
ATOM 735 O O . ASN A 1 97 ? 17.265 -6.113 -16.409 1.00 54.28 97 ASN A O 1
ATOM 739 N N . ASP A 1 98 ? 18.010 -6.811 -14.415 1.00 55.28 98 ASP A N 1
ATOM 740 C CA . ASP A 1 98 ? 19.045 -7.735 -14.920 1.00 55.28 98 ASP A CA 1
ATOM 741 C C . ASP A 1 98 ? 18.508 -9.165 -15.165 1.00 55.28 98 ASP A C 1
ATOM 743 O O . ASP A 1 98 ? 19.229 -10.031 -15.654 1.00 55.28 98 ASP A O 1
ATOM 747 N N . ARG A 1 99 ? 17.237 -9.428 -14.829 1.00 46.47 99 ARG A N 1
ATOM 748 C CA . ARG A 1 99 ? 16.587 -10.744 -14.928 1.00 46.47 99 ARG A CA 1
ATOM 749 C C . ARG A 1 99 ? 15.595 -10.816 -16.082 1.00 46.47 99 ARG A C 1
ATOM 751 O O . ARG A 1 99 ? 15.522 -11.904 -16.697 1.00 46.47 99 ARG A O 1
#

Secondary structure (DSSP, 8-state):
-EEE--STTS-EEEE-EEE----SSS-TT--------HHHHHHHHHHHHHTT--TTS-SSEEEE-GGG--B-SSEEE-STTT-TTS--THHHHHHHH--

Organism: NCBI:txid1125972

pLDDT: mean 70.39, std 12.07, range [44.91, 88.38]

=== Feature glossary ===
Feature key, reading from the visual/contextual features back to the raw sequence:

Rendered structure images. Six rendered views show the 3D structure from the faces of a cube — i.e. along ±x, ±y, ±z. Rendering representation is drawn randomly per protein from cartoon (secondary-structure ribbons), sticks (backbone bonds), or molecular surface; coloring is either N→C rainbow (blue at the N-terminus through red at the C-terminus) or one color per chain.

Contact-map, Ramachandran, and PAE plots. The contact map is a binary N×N matrix image: pixel (i, j) is dark where Cα_i and Cα_j are within 8 Å and |i−j|>4. Because the |i−j|>4 filter removes local helical contacts, off-diagonal stripes parallel to the main diagonal indicate parallel β-sheets; stripes perpendicular to it indicate antiparallel β-sheets. The Ramachandran plot scatters every residue's (φ, ψ) pair against the sterically allowed regions. The PAE heatmap renders the predicted-aligned-error matrix.

InterPro / GO / CATH / organism. Database cross-references. InterPro integrates a dozen domain/family signature databases into unified entries with residue-range hits. GO terms attach function/process/location labels with evidence codes. CATH codes position the fold in a four-level structural taxonomy. Organism is the NCBI-taxonomy species name.

Nearest PDB structures. The Foldseek neighbor list gives the closest experimentally determined structures in the PDB, ranked by structural alignment. TM-score near 1 means near-identical fold; near 0.3 means only rough topology match. This is how one finds what a novel AlphaFold prediction most resembles in the solved-structure universe.

Predicted aligned error. PAE(i, j) answers: if I align the predicted and true structures on residue i, how far off (in Å) do I expect residue j to be? A block-diagonal PAE matrix with low values on the blocks and high values off-diagonal is the signature of a multi-domain protein with confidently predicted domains but uncertain inter-domain orientation.

Solvent-accessible surface area. Accessible surface area quantifies burial. A residue with SASA near zero is packed into the hydrophobic core; one with SASA >100 Å² sits on the surface. Computed here via the Shrake–Rupley numerical algorithm with a 1.4 Å probe.

B-factor. B-factor (Debye–Waller factor) reflects atomic displacement in the crystal lattice. It is an experimental observable (units Å²), not a prediction; low values mean the atom is pinned down, high values mean it moves or is heterogeneous across the crystal.

pLDDT. For AlphaFold models, the B-factor field carries pLDDT — the model's own estimate of local accuracy on a 0–100 scale. Regions with pLDDT<50 should be treated as essentially unmodeled; they often correspond to intrinsically disordered segments.

Backbone torsions (φ/ψ). φ (phi) and ψ (psi) are the two rotatable backbone dihedrals per residue: φ is the C(i-1)–N–Cα–C torsion, ψ is the N–Cα–C–N(i+1) torsion, both in degrees on (−180°, 180°]. α-helical residues cluster near (−60°, −45°); β-strand residues near (−120°, +130°). A Ramachandran plot is simply a scatter of (φ, ψ) for every residue.

Radius of gyration, Cα contacts, bounding box. Radius of gyration (Rg) is the root-mean-square distance of Cα atoms from their centroid — a single number for overall size and compactness. A globular domain of N residues has Rg ≈ 2.2·N^0.38 Å; an extended or disordered chain has a much larger Rg. The Cα contact count is the number of residue pairs whose Cα atoms are within 8 Å and are more than four positions apart in sequence — a standard proxy for tertiary packing density. The bounding box is the smallest axis-aligned box enclosing all Cα atoms.

Secondary structure (3-state, P-SEA). Three-state secondary structure (P-SEA) collapses the eight DSSP classes into helix (a), strand (b), and coil (c). P-SEA assigns these from Cα geometry alone — distances and angles — without requiring backbone oxygens, so it works on any Cα trace.

Secondary structure (8-state, DSSP). DSSP 8-state secondary structure assigns each residue one of H (α-helix), G (3₁₀-helix), I (π-helix), E (extended β-strand), B (isolated β-bridge), T (hydrogen-bonded tu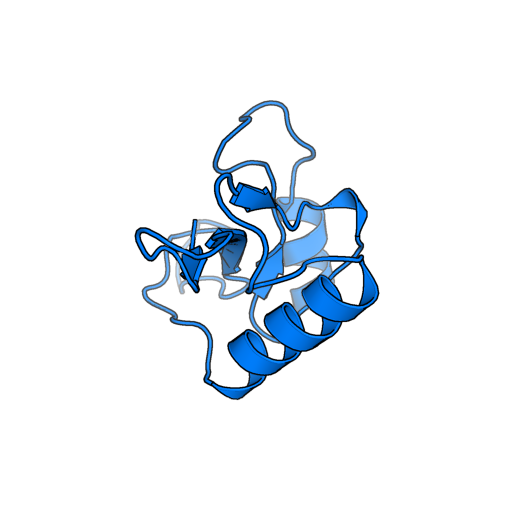rn), S (bend), or '-' (coil). The assignment is computed from backbone hydrogen-bond geometry via the Kabsch–Sander algorithm.

Foldseek 3Di. A 3Di character summarizes, for each residue, the relative orientation of the Cα frame of its nearest spatial neighbor. Because it encodes fold topology rather than chemistry, 3Di alignments detect remote structural similarity that sequence alignment misses.

mmCIF coordinates. The mmCIF block holds the 3D Cartesian coordinates of each backbone atom (N, Cα, C, O) in ångströms. mmCIF is the PDB's canonical archive format — a tagged-loop text representation of the atomic model.

Sequence. Sequence gives the chain of amino acids in standard one-letter code (A=alanine, C=cysteine, …, Y=tyrosine), read N→C. It is the only feature that is directly encoded by the gene; all structural features are derived from the folded form of this sequence.